Protein AF-A0AAW4UUQ1-F1 (afdb_monomer_lite)

Foldseek 3Di:
DPPPPPVVVVVVVVPVPPPPPVPVVPDPDPPPPPPPDVCVVPVDDQKDWAKDKWAQQAQQKWKKFKALDDQWDCDPNDIDGDPDDGQDIDIADSRRIDTDTDIGGPVRQWIWMATPPPVGDPGDIGGGDDPD

Radius of gyration: 34.14 Å; chains: 1; bounding box: 80×74×72 Å

Organism: Phocaeicola vulgatus (NCBI:txid821)

Sequence (132 aa):
MKTKFWIICLSVFFVSCLRNMHDIYTGGEEEEEEKINKDDFFDFTTVRNSQLIIDYGMKVQTAFYLYDEYPMELVGNTWEFKDINPIYAASTDMNGRFFSKVSLPAYLKKVWLVTDNVLVVSPVELEFLSDD

Structure (mmCIF, N/CA/C/O backbone):
data_AF-A0AAW4UUQ1-F1
#
_entry.id   AF-A0AAW4UUQ1-F1
#
loop_
_atom_site.group_PDB
_atom_site.id
_atom_site.type_symbol
_atom_site.label_atom_id
_atom_site.label_alt_id
_atom_site.label_comp_id
_atom_site.label_asym_id
_atom_site.label_entity_id
_atom_site.label_seq_id
_atom_site.pdbx_PDB_ins_code
_atom_site.Cartn_x
_atom_site.Cartn_y
_atom_site.Cartn_z
_atom_site.occupancy
_atom_site.B_iso_or_equiv
_atom_site.auth_seq_id
_atom_site.auth_comp_id
_atom_site.auth_asym_id
_atom_site.auth_atom_id
_atom_site.pdbx_PDB_model_num
ATOM 1 N N . MET A 1 1 ? -60.431 -57.852 55.918 1.00 45.56 1 MET A N 1
ATOM 2 C CA . MET A 1 1 ? -60.151 -56.775 54.939 1.00 45.56 1 MET A CA 1
ATOM 3 C C . MET A 1 1 ? -58.647 -56.751 54.656 1.00 45.56 1 MET A C 1
ATOM 5 O O . MET A 1 1 ? -57.922 -56.109 55.395 1.00 45.56 1 MET A O 1
ATOM 9 N N . LYS A 1 2 ? -58.146 -57.532 53.686 1.00 49.66 2 LYS A N 1
ATOM 10 C CA . LYS A 1 2 ? -56.691 -57.745 53.464 1.00 49.66 2 LYS A CA 1
ATOM 11 C C . LYS A 1 2 ? -56.195 -57.376 52.054 1.00 49.66 2 LYS A C 1
ATOM 13 O O . LYS A 1 2 ? -55.033 -57.577 51.749 1.00 49.66 2 LYS A O 1
ATOM 18 N N . THR A 1 3 ? -57.044 -56.797 51.208 1.00 52.34 3 THR A N 1
ATOM 19 C CA . THR A 1 3 ? -56.723 -56.511 49.795 1.00 52.34 3 THR A CA 1
ATOM 20 C C . THR A 1 3 ? -56.576 -55.024 49.468 1.00 52.34 3 THR A C 1
ATOM 22 O O . THR A 1 3 ? -56.343 -54.675 48.320 1.00 52.34 3 THR A O 1
ATOM 25 N N . LYS A 1 4 ? -56.683 -54.127 50.458 1.00 50.88 4 LYS A N 1
ATOM 26 C CA . LYS A 1 4 ? -56.682 -52.670 50.220 1.00 50.88 4 LYS A CA 1
ATOM 27 C C . LYS A 1 4 ? -55.340 -51.972 50.470 1.00 50.88 4 LYS A C 1
ATOM 29 O O . LYS A 1 4 ? -55.197 -50.818 50.100 1.00 50.88 4 LYS A O 1
ATOM 34 N N . PHE A 1 5 ? -54.355 -52.663 51.047 1.00 48.50 5 PHE A N 1
ATOM 35 C CA . PHE A 1 5 ? -53.046 -52.071 51.362 1.00 48.50 5 PHE A CA 1
ATOM 36 C C . PHE A 1 5 ? -51.967 -52.300 50.293 1.00 48.50 5 PHE A C 1
ATOM 38 O O . PHE A 1 5 ? -50.906 -51.696 50.373 1.00 48.50 5 PHE A O 1
ATOM 45 N N . TRP A 1 6 ? -52.227 -53.118 49.266 1.00 47.06 6 TRP A N 1
ATOM 46 C CA . TRP A 1 6 ? -51.203 -53.468 48.270 1.00 47.06 6 TRP A CA 1
ATOM 47 C C . TRP A 1 6 ? -51.122 -52.502 47.073 1.00 47.06 6 TRP A C 1
ATOM 49 O O . TRP A 1 6 ? -50.124 -52.482 46.364 1.00 47.06 6 TRP A O 1
ATOM 59 N N . ILE A 1 7 ? -52.133 -51.650 46.875 1.00 52.50 7 ILE A N 1
ATOM 60 C CA . ILE A 1 7 ? -52.193 -50.694 45.750 1.00 52.50 7 ILE A CA 1
ATOM 61 C C . ILE A 1 7 ? -51.381 -49.412 46.025 1.00 52.50 7 ILE A C 1
ATOM 63 O O . ILE A 1 7 ? -51.015 -48.701 45.097 1.00 52.50 7 ILE A O 1
ATOM 67 N N . ILE A 1 8 ? -51.050 -49.120 47.287 1.00 53.72 8 ILE A N 1
ATOM 68 C CA . ILE A 1 8 ? -50.472 -47.823 47.684 1.00 53.72 8 ILE A CA 1
ATOM 69 C C . ILE A 1 8 ? -48.939 -47.792 47.532 1.00 53.72 8 ILE A C 1
ATOM 71 O O . ILE A 1 8 ? -48.358 -46.726 47.368 1.00 53.72 8 ILE A O 1
ATOM 75 N N . CYS A 1 9 ? -48.260 -48.945 47.508 1.00 49.59 9 CYS A N 1
ATOM 76 C CA . CYS A 1 9 ? -46.800 -48.988 47.333 1.00 49.59 9 CYS A CA 1
ATOM 77 C C . CYS A 1 9 ? -46.334 -48.889 45.872 1.00 49.59 9 CYS A C 1
ATOM 79 O O . CYS A 1 9 ? -45.171 -48.569 45.641 1.00 49.59 9 CYS A O 1
ATOM 81 N N . LEU A 1 10 ? -47.207 -49.131 44.886 1.00 49.97 10 LEU A N 1
ATOM 82 C CA . LEU A 1 10 ? -46.820 -49.083 43.470 1.00 49.97 10 LEU A CA 1
ATOM 83 C C . LEU A 1 10 ? -46.755 -47.647 42.915 1.00 49.97 10 LEU A C 1
ATOM 85 O O . LEU A 1 10 ? -46.069 -47.403 41.928 1.00 49.97 10 LEU A O 1
ATOM 89 N N . SER A 1 11 ? -47.429 -46.687 43.558 1.00 51.00 11 SER A N 1
ATOM 90 C CA . SER A 1 11 ? -47.460 -45.282 43.128 1.00 51.00 11 SER A CA 1
ATOM 91 C C . SER A 1 11 ? -46.292 -44.443 43.654 1.00 51.00 11 SER A C 1
ATOM 93 O O . SER A 1 11 ? -46.054 -43.353 43.146 1.00 51.00 11 SER A O 1
ATOM 95 N N . VAL A 1 12 ? -45.546 -44.929 44.653 1.00 53.12 12 VAL A N 1
ATOM 96 C CA . VAL A 1 12 ? -44.439 -44.170 45.275 1.00 53.12 12 VAL A CA 1
ATOM 97 C C . VAL A 1 12 ? -43.102 -44.399 44.553 1.00 53.12 12 VAL A C 1
ATOM 99 O O . VAL A 1 12 ? -42.177 -43.610 44.702 1.00 53.12 12 VAL A O 1
ATOM 102 N N . PHE A 1 13 ? -43.003 -45.424 43.699 1.00 45.19 13 PHE A N 1
ATOM 103 C CA . PHE A 1 13 ? -41.776 -45.740 42.952 1.00 45.19 13 PHE A CA 1
ATOM 104 C C . PHE A 1 13 ? -41.595 -44.967 41.635 1.00 45.19 13 PHE A C 1
ATOM 106 O O . PHE A 1 13 ? -40.526 -45.044 41.040 1.00 45.19 13 PHE A O 1
ATOM 113 N N . PHE A 1 14 ? -42.590 -44.194 41.186 1.00 45.47 14 PHE A N 1
ATOM 114 C CA . PHE A 1 14 ? -42.491 -43.408 39.944 1.00 45.47 14 PHE A CA 1
ATOM 115 C C . PHE A 1 14 ? -42.086 -41.940 40.154 1.00 45.47 14 PHE A C 1
ATOM 117 O O . PHE A 1 14 ? -41.844 -41.230 39.182 1.00 45.47 14 PHE A O 1
ATOM 124 N N . VAL A 1 15 ? -41.973 -41.472 41.401 1.00 52.66 15 VAL A N 1
ATOM 125 C CA . VAL A 1 15 ? -41.737 -40.044 41.701 1.00 52.66 15 VAL A CA 1
ATOM 126 C C . VAL A 1 15 ? -40.244 -39.707 41.844 1.00 52.66 15 VAL A C 1
ATOM 128 O O . VAL A 1 15 ? -39.860 -38.546 41.778 1.00 52.66 15 VAL A O 1
ATOM 131 N N . SER A 1 16 ? -39.364 -40.703 41.975 1.00 47.41 16 SER A N 1
ATOM 132 C CA . SER A 1 16 ? -37.917 -40.494 42.149 1.00 47.41 16 SER A CA 1
ATOM 133 C C . SER A 1 16 ? -37.105 -40.455 40.845 1.00 47.41 16 SER A C 1
ATOM 135 O O . SER A 1 16 ? -35.923 -40.117 40.893 1.00 47.41 16 SER A O 1
ATOM 137 N N . CYS A 1 17 ? -37.715 -40.735 39.686 1.00 50.09 17 CYS A N 1
ATOM 138 C CA . CYS A 1 17 ? -37.046 -40.658 38.377 1.00 50.09 17 CYS A CA 1
ATOM 139 C C . CYS A 1 17 ? -37.466 -39.453 37.517 1.00 50.09 17 CYS A C 1
ATOM 141 O O . CYS A 1 17 ? -36.821 -39.198 36.506 1.00 50.09 17 CYS A O 1
ATOM 143 N N . LEU A 1 18 ? -38.471 -38.666 37.920 1.00 47.06 18 LEU A N 1
ATOM 144 C CA . LEU A 1 18 ? -38.758 -37.358 37.314 1.00 47.06 18 LEU A CA 1
ATOM 145 C C . LEU A 1 18 ? -37.901 -36.265 37.973 1.00 47.06 18 LEU A C 1
ATOM 147 O O . LEU A 1 18 ? -38.403 -35.268 38.483 1.00 47.06 18 LEU A O 1
ATOM 151 N N . ARG A 1 19 ? -36.576 -36.438 37.978 1.00 52.19 19 ARG A N 1
ATOM 152 C CA . ARG A 1 19 ? -35.714 -35.254 38.037 1.00 52.19 19 ARG A CA 1
ATOM 153 C C . ARG A 1 19 ? -35.754 -34.654 36.645 1.00 52.19 19 ARG A C 1
ATOM 155 O O . ARG A 1 19 ? -35.379 -35.312 35.679 1.00 52.19 19 ARG A O 1
ATOM 162 N N . ASN A 1 20 ? -36.320 -33.459 36.565 1.00 53.31 20 ASN A N 1
ATOM 163 C CA . ASN A 1 20 ? -36.499 -32.699 35.346 1.00 53.31 20 ASN A CA 1
ATOM 164 C C . ASN A 1 20 ? -35.137 -32.580 34.642 1.00 53.31 20 ASN A C 1
ATOM 166 O O . ASN A 1 20 ? -34.275 -31.829 35.080 1.00 53.31 20 ASN A O 1
ATOM 170 N N . MET A 1 21 ? -34.909 -33.366 33.582 1.00 54.16 21 MET A N 1
ATOM 171 C CA . MET A 1 21 ? -33.654 -33.346 32.809 1.00 54.16 21 MET A CA 1
ATOM 172 C C . MET A 1 21 ? -33.387 -31.953 32.209 1.00 54.16 21 MET A C 1
ATOM 174 O O . MET A 1 21 ? -32.262 -31.634 31.835 1.00 54.16 21 MET A O 1
ATOM 178 N N . HIS A 1 22 ? -34.433 -31.124 32.166 1.00 52.06 22 HIS A N 1
ATOM 179 C CA . HIS A 1 22 ? -34.404 -29.721 31.794 1.00 52.06 22 HIS A CA 1
ATOM 180 C C . HIS A 1 22 ? -33.531 -28.867 32.733 1.00 52.06 22 HIS A C 1
ATOM 182 O O . HIS A 1 22 ? -32.839 -27.988 32.237 1.00 52.06 22 HIS A O 1
ATOM 188 N N . ASP A 1 23 ? -33.456 -29.158 34.039 1.00 52.62 23 ASP A N 1
ATOM 189 C CA . ASP A 1 23 ? -32.674 -28.356 35.010 1.00 52.62 23 ASP A CA 1
ATOM 190 C C . ASP A 1 23 ? -31.155 -28.579 34.937 1.00 52.62 23 ASP A C 1
ATOM 192 O O . ASP A 1 23 ? -30.395 -27.869 35.584 1.00 52.62 23 ASP A O 1
ATOM 196 N N . ILE A 1 24 ? -30.678 -29.572 34.176 1.00 55.34 24 ILE A N 1
ATOM 197 C CA . ILE A 1 24 ? -29.230 -29.768 33.964 1.00 55.34 24 ILE A CA 1
ATOM 198 C C . ILE A 1 24 ? -28.728 -28.926 32.781 1.00 55.34 24 ILE A C 1
ATOM 200 O O . ILE A 1 24 ? -27.564 -28.535 32.754 1.00 55.34 24 ILE A O 1
ATOM 204 N N . TYR A 1 25 ? -29.602 -28.637 31.812 1.00 53.69 25 TYR A N 1
ATOM 205 C CA . TYR A 1 25 ? -29.286 -27.821 30.631 1.00 53.69 25 TYR A CA 1
ATOM 206 C C . TYR A 1 25 ? -29.795 -26.384 30.728 1.00 53.69 25 TYR A C 1
ATOM 208 O O . TYR A 1 25 ? -29.359 -25.531 29.961 1.00 53.69 25 TYR A O 1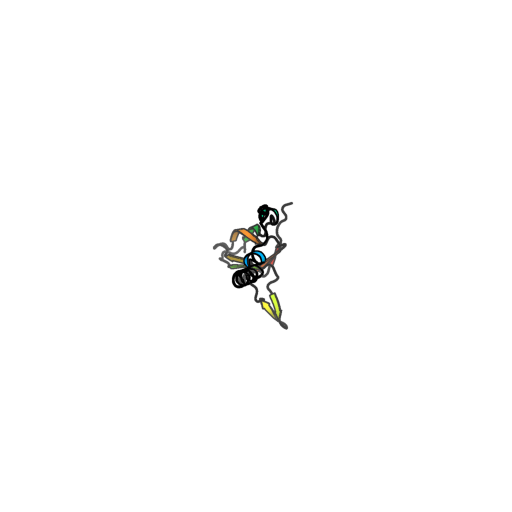
ATOM 216 N N . THR A 1 26 ? -30.709 -26.121 31.655 1.00 52.50 26 THR A N 1
ATOM 217 C CA . THR A 1 26 ? -31.151 -24.773 31.990 1.00 52.50 26 THR A CA 1
ATOM 218 C C . THR A 1 26 ? -30.240 -24.323 33.110 1.00 52.50 26 THR A C 1
ATOM 220 O O . THR A 1 26 ? -30.368 -24.812 34.231 1.00 52.50 26 THR A O 1
ATOM 223 N N . GLY A 1 27 ? -29.261 -23.472 32.790 1.00 51.03 27 GLY A N 1
ATOM 224 C CA . GLY A 1 27 ? -28.535 -22.735 33.820 1.00 51.03 27 GLY A CA 1
ATOM 225 C C . GLY A 1 27 ? -29.558 -22.181 34.810 1.00 51.03 27 GLY A C 1
ATOM 226 O O . GLY A 1 27 ? -30.610 -21.701 34.388 1.00 51.03 27 GLY A O 1
ATOM 227 N N . GLY A 1 28 ? -29.317 -22.387 36.109 1.00 50.88 28 GLY A N 1
ATOM 228 C CA . GLY A 1 28 ? -30.241 -21.948 37.154 1.00 50.88 28 GLY A CA 1
ATOM 229 C C . GLY A 1 28 ? -30.629 -20.489 36.943 1.00 50.88 28 GLY A C 1
ATOM 230 O O . GLY A 1 28 ? -29.801 -19.743 36.431 1.00 50.88 28 GLY A O 1
ATOM 231 N N . GLU A 1 29 ? -31.881 -20.156 37.292 1.00 52.50 29 GLU A N 1
ATOM 232 C CA . GLU A 1 29 ? -32.509 -18.830 37.171 1.00 52.50 29 GLU A CA 1
ATOM 233 C C . GLU A 1 29 ? -31.465 -17.725 37.018 1.00 52.50 29 GLU A C 1
ATOM 235 O O . GLU A 1 29 ? -30.789 -17.369 37.982 1.00 52.50 29 GLU A O 1
ATOM 240 N N . GLU A 1 30 ? -31.293 -17.271 35.774 1.00 55.09 30 GLU A N 1
ATOM 241 C CA . GLU A 1 30 ? -30.409 -16.171 35.417 1.00 55.09 30 GLU A CA 1
ATOM 242 C C . GLU A 1 30 ? -30.856 -14.963 36.256 1.00 55.09 30 GLU A C 1
ATOM 244 O O . GLU A 1 30 ? -31.859 -14.317 35.944 1.00 55.09 30 GLU A O 1
ATOM 249 N N . GLU A 1 31 ? -30.158 -14.685 37.368 1.00 59.03 31 GLU A N 1
ATOM 250 C CA . GLU A 1 31 ? -30.096 -13.328 37.915 1.00 59.03 31 GLU A CA 1
ATOM 251 C C . GLU A 1 31 ? -29.833 -12.441 36.706 1.00 59.03 31 GLU A C 1
ATOM 253 O O . GLU A 1 31 ? -28.875 -12.737 35.999 1.00 59.03 31 GLU A O 1
ATOM 258 N N . GLU A 1 32 ? -30.720 -11.476 36.415 1.00 57.75 32 GLU A N 1
ATOM 259 C CA . GLU A 1 32 ? -30.661 -10.642 35.209 1.00 57.75 32 GLU A CA 1
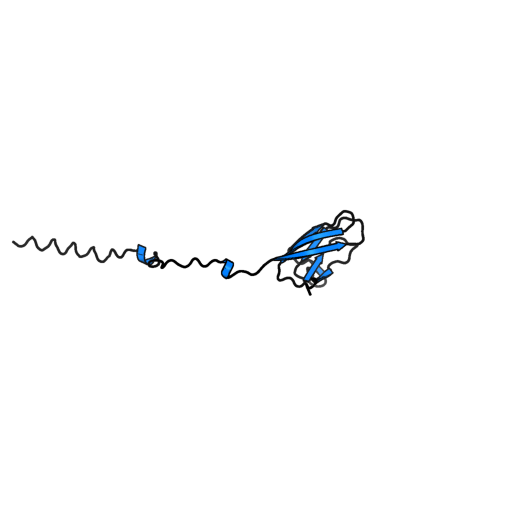ATOM 260 C C . GLU A 1 32 ? -29.207 -10.243 34.945 1.00 57.75 32 GLU A C 1
ATOM 262 O O . GLU A 1 32 ? -28.688 -9.335 35.594 1.00 57.75 32 GLU A O 1
ATOM 267 N N . GLU A 1 33 ? -28.526 -10.977 34.053 1.00 60.91 33 GLU A N 1
ATOM 268 C CA . GLU A 1 33 ? -27.126 -10.720 33.761 1.00 60.91 33 GLU A CA 1
ATOM 269 C C . GLU A 1 33 ? -27.120 -9.299 33.212 1.00 60.91 33 GLU A C 1
ATOM 271 O O . GLU A 1 33 ? -27.730 -9.039 32.166 1.00 60.91 33 GLU A O 1
ATOM 276 N N . GLU A 1 34 ? -26.509 -8.355 33.942 1.00 65.81 34 GLU A N 1
ATOM 277 C CA . GLU A 1 34 ? -26.265 -7.019 33.415 1.00 65.81 34 GLU A CA 1
ATOM 278 C C . GLU A 1 34 ? -25.655 -7.232 32.036 1.00 65.81 34 GLU A C 1
ATOM 280 O O . GLU A 1 34 ? -24.585 -7.830 31.915 1.00 65.81 34 GLU A O 1
ATOM 285 N N . LYS A 1 35 ? -26.385 -6.842 30.984 1.00 70.94 35 LYS A N 1
ATOM 286 C CA . LYS A 1 35 ? -25.941 -7.045 29.608 1.00 70.94 35 LYS A CA 1
ATOM 287 C C . LYS A 1 35 ? -24.645 -6.278 29.436 1.00 70.94 35 LYS A C 1
ATOM 289 O O . LYS A 1 35 ? -24.668 -5.079 29.170 1.00 70.94 35 LYS A O 1
ATOM 294 N N . ILE A 1 36 ? -23.534 -6.988 29.589 1.00 73.50 36 ILE A N 1
ATOM 295 C CA . ILE A 1 36 ? -22.195 -6.474 29.380 1.00 73.50 36 ILE A CA 1
ATOM 296 C C . ILE A 1 36 ? -22.163 -5.928 27.956 1.00 73.50 36 ILE A C 1
ATOM 298 O O . ILE A 1 36 ? -22.267 -6.683 26.982 1.00 73.50 36 ILE A O 1
ATOM 302 N N . ASN A 1 37 ? -22.076 -4.606 27.822 1.00 79.38 37 ASN A N 1
ATOM 303 C CA . ASN A 1 37 ? -21.931 -4.004 26.514 1.00 79.38 37 ASN A CA 1
ATOM 304 C C . ASN A 1 37 ? -20.512 -4.299 26.028 1.00 79.38 37 ASN A C 1
ATOM 306 O O . ASN A 1 37 ? -19.532 -3.925 26.666 1.00 79.38 37 ASN A O 1
ATOM 310 N N . LYS A 1 38 ? -20.393 -4.977 24.885 1.00 74.81 38 LYS A N 1
ATOM 311 C CA . LYS A 1 38 ? -19.095 -5.294 24.284 1.00 74.81 38 LYS A CA 1
ATOM 312 C C . LYS A 1 38 ? -18.264 -4.027 24.044 1.00 74.81 38 LYS A C 1
ATOM 314 O O . LYS A 1 38 ? -17.043 -4.075 24.154 1.00 74.81 38 LYS A O 1
ATOM 319 N N . ASP A 1 39 ? -18.915 -2.907 23.755 1.00 77.19 39 ASP A N 1
ATOM 320 C CA . ASP A 1 39 ? -18.240 -1.640 23.476 1.00 77.19 39 ASP A CA 1
ATOM 321 C C . ASP A 1 39 ? -17.555 -1.051 24.723 1.00 77.19 39 ASP A C 1
ATOM 323 O O . ASP A 1 39 ? -16.581 -0.319 24.581 1.00 77.19 39 ASP A O 1
ATOM 327 N N . ASP A 1 40 ? -17.971 -1.445 25.934 1.00 80.56 40 ASP A N 1
ATOM 328 C CA . ASP A 1 40 ? -17.322 -1.027 27.187 1.00 80.56 40 ASP A CA 1
ATOM 329 C C . ASP A 1 40 ? -15.959 -1.718 27.400 1.00 80.56 40 ASP A C 1
ATOM 331 O O . ASP A 1 40 ? -15.148 -1.266 28.207 1.00 80.56 40 ASP A O 1
ATOM 335 N N . PHE A 1 41 ? -15.690 -2.816 26.680 1.00 80.44 41 PHE A N 1
ATOM 336 C CA . PHE A 1 41 ? -14.475 -3.632 26.826 1.00 80.44 41 PHE A CA 1
ATOM 337 C C . PHE A 1 41 ? -13.561 -3.602 25.591 1.00 80.44 41 PHE A C 1
ATOM 339 O O . PHE A 1 41 ? -12.402 -4.008 25.681 1.00 80.44 41 PHE A O 1
ATOM 346 N N . PHE A 1 42 ? -14.062 -3.152 24.438 1.00 82.62 42 PHE A N 1
ATOM 347 C CA . PHE A 1 42 ? -13.356 -3.183 23.153 1.00 82.62 42 PHE A CA 1
ATOM 348 C C . PHE A 1 42 ? -13.427 -1.819 22.440 1.00 82.62 42 PHE A C 1
ATOM 350 O O . PHE A 1 42 ? -13.858 -1.734 21.292 1.00 82.62 42 PHE A O 1
ATOM 357 N N . ASP A 1 43 ? -12.985 -0.753 23.110 1.00 81.38 43 ASP A N 1
ATOM 358 C CA . ASP A 1 43 ? -12.992 0.629 22.599 1.00 81.38 43 ASP A CA 1
ATOM 359 C C . ASP A 1 43 ? -11.791 0.982 21.692 1.00 81.38 43 ASP A C 1
ATOM 361 O O . ASP A 1 43 ? -11.652 2.117 21.229 1.00 81.38 43 ASP A O 1
ATOM 365 N N . PHE A 1 44 ? -10.913 0.020 21.394 1.00 82.12 44 PHE A N 1
ATOM 366 C CA . PHE A 1 44 ? -9.747 0.262 20.549 1.00 82.12 44 PHE A CA 1
ATOM 367 C C . PHE A 1 44 ? -10.113 0.357 19.062 1.00 82.12 44 PHE A C 1
ATOM 369 O O . PHE A 1 44 ? -10.825 -0.478 18.502 1.00 82.12 44 PHE A O 1
ATOM 376 N N . THR A 1 45 ? -9.540 1.347 18.372 1.00 84.50 45 THR A N 1
ATOM 377 C CA . THR A 1 45 ? -9.659 1.439 16.914 1.00 84.50 45 THR A CA 1
ATOM 378 C C . THR A 1 45 ? -8.681 0.487 16.230 1.00 84.50 45 THR A C 1
ATOM 380 O O . THR A 1 45 ? -7.474 0.518 16.467 1.00 84.50 45 THR A O 1
ATOM 383 N N . THR A 1 46 ? -9.191 -0.364 15.342 1.00 89.56 46 THR A N 1
ATOM 384 C CA . THR A 1 46 ? -8.368 -1.270 14.521 1.00 89.56 46 THR A CA 1
ATOM 385 C C . THR A 1 46 ? -7.882 -0.616 13.231 1.00 89.56 46 THR A C 1
ATOM 387 O O . THR A 1 46 ? -6.993 -1.142 12.561 1.00 89.56 46 THR A O 1
ATOM 390 N N . VAL A 1 47 ? -8.426 0.556 12.900 1.00 92.56 47 VAL A N 1
ATOM 391 C CA . VAL A 1 47 ? -8.119 1.318 11.691 1.00 92.56 47 VAL A CA 1
ATOM 392 C C . VAL A 1 47 ? -7.715 2.749 12.024 1.00 92.56 47 VAL A C 1
ATOM 394 O O . VAL A 1 47 ? -8.274 3.395 12.912 1.00 92.56 47 VAL A O 1
ATOM 397 N N . ARG A 1 48 ? -6.749 3.263 11.269 1.00 90.88 48 ARG A N 1
ATOM 398 C CA . ARG A 1 48 ? -6.344 4.665 11.254 1.00 90.88 48 ARG A CA 1
ATOM 399 C C . ARG A 1 48 ? -6.672 5.252 9.887 1.00 90.88 48 ARG A C 1
ATOM 401 O O . ARG A 1 48 ? -6.300 4.696 8.856 1.00 90.88 48 ARG A O 1
ATOM 408 N N . ASN A 1 49 ? -7.334 6.405 9.884 1.00 92.12 49 ASN A N 1
ATOM 409 C CA . ASN A 1 49 ? -7.498 7.196 8.670 1.00 92.12 49 ASN A CA 1
ATOM 410 C C . ASN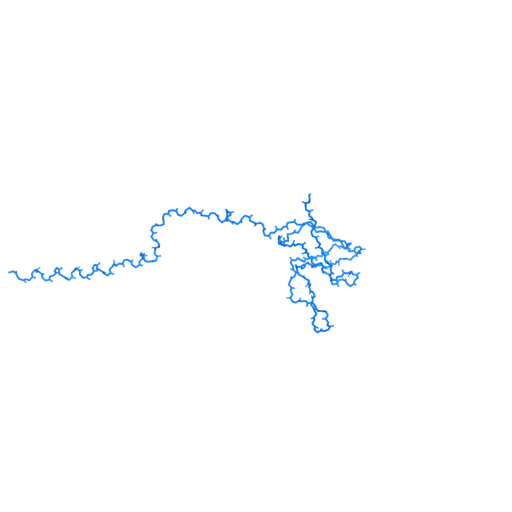 A 1 49 ? -6.224 8.005 8.426 1.00 92.12 49 ASN A C 1
ATOM 412 O O . ASN A 1 49 ? -5.859 8.841 9.248 1.00 92.12 49 ASN A O 1
ATOM 416 N N . SER A 1 50 ? -5.568 7.775 7.296 1.00 90.69 50 SER A N 1
ATOM 417 C CA . SER A 1 50 ? -4.338 8.465 6.906 1.00 90.69 50 SER A CA 1
ATOM 418 C C . SER A 1 50 ? -4.534 9.174 5.571 1.00 90.69 50 SER A C 1
ATOM 420 O O . SER A 1 50 ? -5.266 8.701 4.702 1.00 90.69 50 SER A O 1
ATOM 422 N N . GLN A 1 51 ? -3.897 10.328 5.397 1.00 93.62 51 GLN A N 1
ATOM 423 C CA . GLN A 1 51 ? -3.833 10.985 4.096 1.00 93.62 51 GLN A CA 1
ATOM 424 C C . GLN A 1 51 ? -2.676 10.384 3.300 1.00 93.62 51 GLN A C 1
ATOM 426 O O . GLN A 1 51 ? -1.529 10.458 3.728 1.00 93.62 51 GLN A O 1
ATOM 431 N N . LEU A 1 52 ? -2.982 9.790 2.148 1.00 94.88 52 LEU A N 1
ATOM 432 C CA . LEU A 1 52 ? -1.984 9.243 1.240 1.00 94.88 52 LEU A CA 1
ATOM 433 C C . LEU A 1 52 ? -1.797 10.195 0.063 1.00 94.88 52 LEU A C 1
ATOM 435 O O . LEU A 1 52 ? -2.755 10.509 -0.651 1.00 94.88 52 LEU A O 1
ATOM 439 N N . ILE A 1 53 ? -0.556 10.639 -0.121 1.00 95.19 53 ILE A N 1
ATOM 440 C CA . ILE A 1 53 ? -0.133 11.510 -1.214 1.00 95.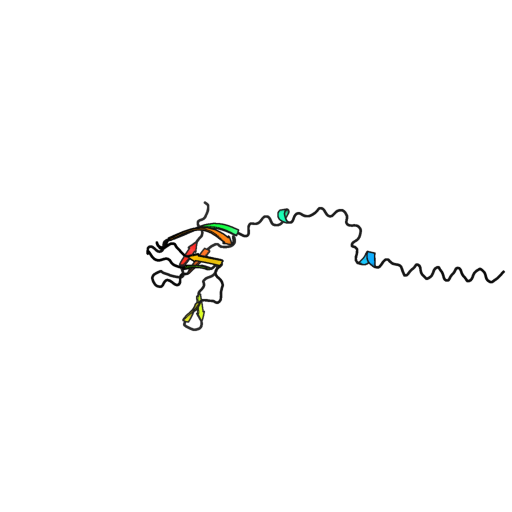19 53 ILE A CA 1
ATOM 441 C C . ILE A 1 53 ? 0.988 10.796 -1.961 1.00 95.19 53 ILE A C 1
ATOM 443 O O . ILE A 1 53 ? 2.034 10.517 -1.382 1.00 95.19 53 ILE A O 1
ATOM 447 N N . ILE A 1 54 ? 0.764 10.495 -3.236 1.00 95.06 54 ILE A N 1
ATOM 448 C CA . ILE A 1 54 ? 1.764 9.902 -4.127 1.00 95.06 54 ILE A CA 1
ATOM 449 C C . ILE A 1 54 ? 1.884 10.810 -5.342 1.00 95.06 54 ILE A C 1
ATOM 451 O O . ILE A 1 54 ? 0.878 11.176 -5.948 1.00 95.06 54 ILE A O 1
ATOM 455 N N . ASP A 1 55 ? 3.111 11.162 -5.702 1.00 94.94 55 ASP A N 1
ATOM 456 C CA . ASP A 1 55 ? 3.428 11.864 -6.940 1.00 94.94 55 ASP A CA 1
ATOM 457 C C . ASP A 1 55 ? 4.651 11.194 -7.562 1.00 94.94 55 ASP A C 1
ATOM 459 O O . ASP A 1 55 ? 5.757 11.280 -7.031 1.00 94.94 55 ASP A O 1
ATOM 463 N N . TYR A 1 56 ? 4.443 10.490 -8.674 1.00 93.56 56 TYR A N 1
ATOM 464 C CA . TYR A 1 56 ? 5.535 9.838 -9.392 1.00 93.56 56 TYR A CA 1
ATOM 465 C C . TYR A 1 56 ? 6.345 10.809 -10.265 1.00 93.56 56 TYR A C 1
ATOM 467 O O . TYR A 1 56 ? 7.368 10.416 -10.820 1.00 93.56 56 TYR A O 1
ATOM 475 N N . GLY A 1 57 ? 5.918 12.068 -10.423 1.00 92.56 57 GLY A N 1
ATOM 476 C CA . GLY A 1 57 ? 6.626 13.065 -11.233 1.00 92.56 57 GLY A CA 1
ATOM 477 C C . GLY A 1 57 ? 6.553 12.820 -12.746 1.00 92.56 57 GLY A C 1
ATOM 478 O O . GLY A 1 57 ? 7.266 13.461 -13.519 1.00 92.56 57 GLY A O 1
ATOM 479 N N . MET A 1 58 ? 5.685 11.911 -13.192 1.00 90.81 58 MET A N 1
ATOM 480 C CA . MET A 1 58 ? 5.533 11.515 -14.591 1.00 90.81 58 MET A CA 1
ATOM 481 C C . MET A 1 58 ? 4.059 11.430 -14.982 1.00 90.81 58 MET A C 1
ATOM 483 O O . MET A 1 58 ? 3.228 10.941 -14.227 1.00 90.81 58 MET A O 1
ATOM 487 N N . LYS A 1 59 ? 3.727 11.894 -16.194 1.00 93.81 59 LYS A N 1
ATOM 488 C CA . LYS A 1 59 ? 2.348 11.939 -16.716 1.00 93.81 59 LYS A C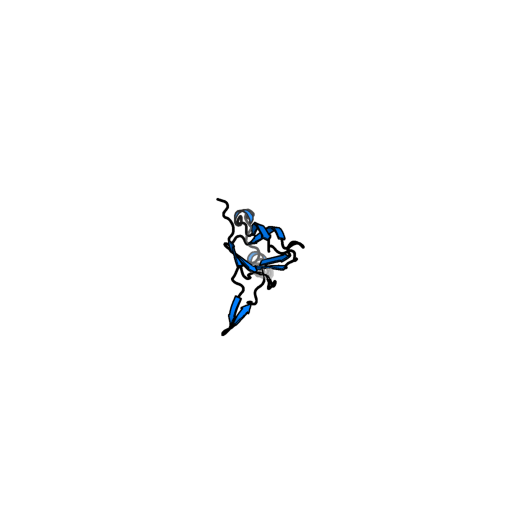A 1
ATOM 489 C C . LYS A 1 59 ? 1.875 10.577 -17.228 1.00 93.81 59 LYS A C 1
ATOM 491 O O . LYS A 1 59 ? 1.607 10.414 -18.417 1.00 93.81 59 LYS A O 1
ATOM 496 N N . VAL A 1 60 ? 1.850 9.593 -16.338 1.00 92.75 60 VAL A N 1
ATOM 497 C CA . VAL A 1 60 ? 1.415 8.226 -16.626 1.00 92.75 60 VAL A CA 1
ATOM 498 C C . VAL A 1 60 ? 0.630 7.704 -15.429 1.00 92.75 60 VAL A C 1
ATOM 500 O O . VAL A 1 60 ? 1.139 7.673 -14.307 1.00 92.75 60 VAL A O 1
ATOM 503 N N . GLN A 1 61 ? -0.599 7.255 -15.682 1.00 95.50 61 GLN A N 1
ATOM 504 C CA . GLN A 1 61 ? -1.382 6.532 -14.686 1.00 95.50 61 GLN A CA 1
ATOM 505 C C . GLN A 1 61 ? -0.649 5.250 -14.290 1.00 95.50 61 GLN A C 1
ATOM 507 O O . GLN A 1 61 ? -0.284 4.440 -15.139 1.00 95.50 61 GLN A O 1
ATOM 512 N N . THR A 1 62 ? -0.425 5.089 -12.993 1.00 96.00 62 THR A N 1
ATOM 513 C CA . THR A 1 62 ? 0.419 4.040 -12.429 1.00 96.00 62 THR A CA 1
ATOM 514 C C . THR A 1 62 ? -0.324 3.356 -11.291 1.00 96.00 62 THR A C 1
ATOM 516 O O . THR A 1 62 ? -0.766 4.012 -10.345 1.00 96.00 62 THR A O 1
ATOM 519 N N . ALA A 1 63 ? -0.473 2.036 -11.399 1.00 97.19 63 ALA A N 1
ATOM 520 C CA . ALA A 1 63 ? -0.983 1.209 -10.318 1.00 97.19 63 ALA A CA 1
ATOM 521 C C . ALA A 1 63 ? 0.058 1.090 -9.202 1.00 97.19 63 ALA A C 1
ATOM 523 O O . ALA A 1 63 ? 1.266 1.031 -9.464 1.00 97.19 63 ALA A O 1
ATOM 524 N N . PHE A 1 64 ? -0.422 1.064 -7.965 1.00 97.50 64 PHE A N 1
ATOM 525 C CA . PHE A 1 64 ? 0.421 0.904 -6.796 1.00 97.50 64 PHE A CA 1
ATOM 526 C C . PHE A 1 64 ? -0.271 0.091 -5.707 1.00 97.50 64 PHE A C 1
ATOM 528 O O . PHE A 1 64 ? -1.502 0.033 -5.615 1.00 97.50 64 PHE A O 1
ATOM 535 N N . TYR A 1 65 ? 0.560 -0.491 -4.854 1.00 97.94 65 TYR A N 1
ATOM 536 C CA . TYR A 1 65 ? 0.168 -1.385 -3.780 1.00 97.94 65 TYR A CA 1
ATOM 537 C C . TYR A 1 65 ? 0.908 -0.997 -2.503 1.00 97.94 65 TYR A C 1
ATOM 539 O O . TYR A 1 65 ? 2.074 -0.602 -2.558 1.00 97.94 65 TYR A O 1
ATOM 547 N N . LEU A 1 66 ? 0.236 -1.107 -1.360 1.00 97.75 66 LEU A N 1
ATOM 548 C CA . LEU A 1 66 ? 0.854 -0.977 -0.046 1.00 97.75 66 LEU A CA 1
ATOM 549 C C . LEU A 1 66 ? 0.891 -2.347 0.625 1.00 97.75 66 LEU A C 1
ATOM 551 O O . LEU A 1 66 ? -0.136 -3.025 0.683 1.00 97.75 66 LEU A O 1
ATOM 555 N N . TYR A 1 67 ? 2.049 -2.712 1.165 1.00 97.94 67 TYR A N 1
ATOM 556 C CA . TYR A 1 67 ? 2.248 -3.910 1.982 1.00 97.94 67 TYR A CA 1
ATOM 557 C C . TYR A 1 67 ? 2.662 -3.517 3.400 1.00 97.94 67 TYR A C 1
ATOM 559 O O . TYR A 1 67 ? 3.333 -2.501 3.603 1.00 97.94 67 TYR A O 1
ATOM 567 N N . ASP A 1 68 ? 2.254 -4.305 4.388 1.00 96.88 68 ASP A N 1
ATOM 568 C CA . ASP A 1 68 ? 2.644 -4.130 5.791 1.00 96.88 68 ASP A CA 1
ATOM 569 C C . ASP A 1 68 ? 3.985 -4.794 6.137 1.00 96.88 68 ASP A C 1
ATOM 571 O O . ASP A 1 68 ? 4.625 -4.435 7.127 1.00 96.88 68 ASP A O 1
ATOM 575 N N . GLU A 1 69 ? 4.457 -5.692 5.277 1.00 96.38 69 GLU A N 1
ATOM 576 C CA . GLU A 1 69 ? 5.788 -6.283 5.325 1.00 96.38 69 GLU A CA 1
ATOM 577 C C . GLU A 1 69 ? 6.575 -6.062 4.028 1.00 96.38 69 GLU A C 1
ATOM 579 O O . GLU A 1 69 ? 6.021 -5.705 2.988 1.00 96.38 69 GLU A O 1
ATOM 584 N N . TYR A 1 70 ? 7.899 -6.243 4.096 1.00 96.88 70 TYR A N 1
ATOM 585 C CA . TYR A 1 70 ? 8.747 -6.126 2.912 1.00 96.88 70 TYR A CA 1
ATOM 586 C C . TYR A 1 70 ? 8.361 -7.225 1.905 1.00 96.88 70 TYR A C 1
ATOM 588 O O . TYR A 1 70 ? 8.421 -8.405 2.275 1.00 96.88 70 TYR A O 1
ATOM 596 N N . PRO A 1 71 ? 7.981 -6.866 0.662 1.00 96.25 71 PRO A N 1
ATOM 597 C CA . PRO A 1 71 ? 7.295 -7.774 -0.259 1.00 96.25 71 PRO A CA 1
ATOM 598 C C . PRO A 1 71 ? 8.231 -8.722 -1.011 1.00 96.25 71 PRO A C 1
ATOM 600 O O . PRO A 1 71 ? 7.754 -9.585 -1.741 1.00 96.25 71 PRO A O 1
ATOM 603 N N . MET A 1 72 ? 9.547 -8.568 -0.854 1.00 95.12 72 MET A N 1
ATOM 604 C CA . MET A 1 72 ? 10.535 -9.415 -1.514 1.00 95.12 72 MET A CA 1
ATOM 605 C C . MET A 1 72 ? 11.183 -10.372 -0.516 1.00 95.12 72 MET A C 1
ATOM 607 O O . MET A 1 72 ? 11.367 -10.049 0.662 1.00 95.12 72 MET A O 1
ATOM 611 N N . GLU A 1 73 ? 11.608 -11.525 -1.006 1.00 96.50 73 GLU A N 1
ATOM 612 C CA . GLU A 1 73 ? 12.442 -12.467 -0.273 1.00 96.50 73 GLU A CA 1
ATOM 613 C C . GLU A 1 73 ? 13.559 -13.016 -1.159 1.00 96.50 73 GLU A C 1
ATOM 615 O O . GLU A 1 73 ? 13.490 -12.971 -2.387 1.00 96.50 73 GLU A O 1
ATOM 620 N N . LEU A 1 74 ? 14.630 -13.492 -0.525 1.00 96.50 74 LEU A N 1
ATOM 621 C CA . LEU A 1 74 ? 15.743 -14.108 -1.232 1.00 96.50 74 LEU A CA 1
ATOM 622 C C . LEU A 1 74 ? 15.475 -15.609 -1.369 1.00 96.50 74 LEU A C 1
ATOM 624 O O . LEU A 1 74 ? 15.624 -16.361 -0.403 1.00 96.50 74 LEU A O 1
ATOM 628 N N . VAL A 1 75 ? 15.126 -16.043 -2.576 1.00 96.06 75 VAL A N 1
ATOM 629 C CA . VAL A 1 75 ? 14.935 -17.454 -2.919 1.00 96.06 75 VAL A CA 1
ATOM 630 C C . VAL A 1 75 ? 16.181 -17.934 -3.658 1.00 96.06 75 VAL A C 1
ATOM 632 O O . VAL A 1 75 ? 16.448 -17.584 -4.809 1.00 96.06 75 VAL A O 1
ATOM 635 N N . GLY A 1 76 ? 17.024 -18.697 -2.958 1.00 94.44 76 GLY A N 1
ATOM 636 C CA . GLY A 1 76 ? 18.343 -19.076 -3.467 1.00 94.44 76 GLY A CA 1
ATOM 637 C C . GLY A 1 76 ? 19.241 -17.850 -3.665 1.00 94.44 76 GLY A C 1
ATOM 638 O O . GLY A 1 76 ? 19.741 -17.294 -2.693 1.00 94.44 76 GLY A O 1
ATOM 639 N N . ASN A 1 77 ? 19.440 -17.437 -4.922 1.00 94.44 77 ASN A N 1
ATOM 640 C CA . ASN A 1 77 ? 20.243 -16.264 -5.304 1.00 94.44 77 ASN A CA 1
ATOM 641 C C . ASN A 1 77 ? 19.421 -15.181 -6.028 1.00 94.44 77 ASN A C 1
ATOM 643 O O . ASN A 1 77 ? 19.999 -14.257 -6.607 1.00 94.44 77 ASN A O 1
ATOM 647 N N . THR A 1 78 ? 18.093 -15.298 -6.034 1.00 95.06 78 THR A N 1
ATOM 648 C CA . THR A 1 78 ? 17.193 -14.391 -6.749 1.00 95.06 78 THR A CA 1
ATOM 649 C C . THR A 1 78 ? 16.242 -13.732 -5.761 1.00 95.06 78 THR A C 1
ATOM 651 O O . THR A 1 78 ? 15.724 -14.378 -4.855 1.00 95.06 78 THR A O 1
ATOM 654 N N . TRP A 1 79 ? 16.044 -12.424 -5.916 1.00 93.06 79 TRP A N 1
ATOM 655 C CA . TRP A 1 79 ? 15.003 -11.708 -5.191 1.00 93.06 79 TRP A CA 1
ATOM 656 C C . TRP A 1 79 ? 13.669 -11.951 -5.886 1.00 93.06 79 TRP A C 1
ATOM 658 O O . TRP A 1 79 ? 13.507 -11.579 -7.050 1.00 93.06 79 TRP A O 1
ATOM 668 N N . GLU A 1 80 ? 12.736 -12.566 -5.174 1.00 95.00 80 GLU A N 1
ATOM 669 C CA . GLU A 1 80 ? 11.403 -12.900 -5.669 1.00 95.00 80 GLU A CA 1
ATOM 670 C C . GLU A 1 80 ? 10.342 -12.179 -4.837 1.00 95.00 80 GLU A C 1
ATOM 672 O O . GLU A 1 80 ? 10.575 -11.841 -3.674 1.00 95.00 80 GLU A O 1
ATOM 677 N N . PHE A 1 81 ? 9.186 -11.916 -5.446 1.00 94.38 81 PHE A N 1
ATOM 678 C CA . PHE A 1 81 ? 8.024 -11.426 -4.712 1.00 94.38 81 PHE A CA 1
ATOM 679 C C . PHE A 1 81 ? 7.442 -12.560 -3.876 1.00 94.38 81 PHE A C 1
ATOM 681 O O . PHE A 1 81 ? 7.191 -13.649 -4.391 1.00 94.38 81 PHE A O 1
ATOM 688 N N . LYS A 1 82 ? 7.189 -12.274 -2.602 1.00 96.19 82 LYS A N 1
ATOM 689 C CA . LYS A 1 82 ? 6.477 -13.181 -1.707 1.00 96.19 82 LYS A CA 1
ATOM 690 C C . LYS A 1 82 ? 5.028 -13.358 -2.155 1.00 96.19 82 LYS A C 1
ATOM 692 O O . LYS A 1 82 ? 4.415 -12.433 -2.689 1.00 96.19 82 LYS A O 1
ATOM 697 N N . ASP A 1 83 ? 4.453 -14.510 -1.824 1.00 95.81 83 ASP A N 1
ATOM 698 C CA . ASP A 1 83 ? 3.017 -14.769 -1.973 1.00 95.81 83 ASP A CA 1
ATOM 699 C C . ASP A 1 83 ? 2.224 -14.129 -0.817 1.00 95.81 83 ASP A C 1
ATOM 701 O O . ASP A 1 83 ? 1.776 -14.794 0.119 1.00 95.81 83 ASP A O 1
ATOM 705 N N . ILE A 1 84 ? 2.124 -12.797 -0.841 1.00 96.06 84 ILE A N 1
ATOM 706 C CA . ILE A 1 84 ? 1.388 -11.989 0.139 1.00 96.06 84 ILE A CA 1
ATOM 707 C C . ILE A 1 84 ? 0.418 -11.037 -0.561 1.00 96.06 84 ILE A C 1
ATOM 709 O O . ILE A 1 84 ? 0.645 -10.600 -1.687 1.00 96.06 84 ILE A O 1
ATOM 713 N N . ASN A 1 85 ? -0.665 -10.675 0.129 1.00 97.00 85 ASN A N 1
ATOM 714 C CA . ASN A 1 85 ? -1.647 -9.730 -0.394 1.00 97.00 85 ASN A CA 1
ATOM 715 C C . ASN A 1 85 ? -1.337 -8.298 0.058 1.00 97.00 85 ASN A C 1
ATOM 717 O O . ASN A 1 85 ? -0.972 -8.091 1.217 1.00 97.00 85 ASN A O 1
ATOM 721 N N . PRO A 1 86 ? -1.543 -7.295 -0.808 1.00 97.25 86 PRO A N 1
ATOM 722 C CA . PRO A 1 86 ? -1.442 -5.909 -0.394 1.00 97.25 86 PRO A CA 1
ATOM 723 C C . PRO A 1 86 ? -2.587 -5.540 0.553 1.00 97.25 86 PRO A C 1
ATOM 725 O O . PRO A 1 86 ? -3.736 -5.940 0.361 1.00 97.25 86 PRO A O 1
ATOM 728 N N . ILE A 1 87 ? -2.285 -4.704 1.543 1.00 97.00 87 ILE A N 1
ATOM 729 C CA . ILE A 1 87 ? -3.283 -4.141 2.465 1.00 97.00 87 ILE A CA 1
ATOM 730 C C . ILE A 1 87 ? -4.099 -3.017 1.814 1.00 97.00 87 ILE A C 1
ATOM 732 O O . ILE A 1 87 ? -5.174 -2.659 2.292 1.00 97.00 87 ILE A O 1
ATOM 736 N N . TYR A 1 88 ? -3.580 -2.437 0.728 1.00 97.31 88 TYR A N 1
ATOM 737 C CA . TYR A 1 88 ? -4.246 -1.404 -0.054 1.00 97.31 88 TYR A CA 1
ATOM 738 C C . TYR A 1 88 ? -3.739 -1.420 -1.497 1.00 97.31 88 TYR A C 1
ATOM 740 O O . TYR A 1 88 ? -2.543 -1.578 -1.734 1.00 97.31 88 TYR A O 1
ATOM 748 N N . ALA A 1 89 ? -4.636 -1.210 -2.457 1.00 97.38 89 ALA A N 1
ATOM 749 C CA . ALA A 1 89 ? -4.309 -1.138 -3.875 1.00 97.38 89 ALA A CA 1
ATOM 750 C C . ALA A 1 89 ? -5.120 -0.024 -4.537 1.00 97.38 89 ALA A C 1
ATOM 752 O O . ALA A 1 89 ? -6.323 0.105 -4.295 1.00 97.38 89 ALA A O 1
ATOM 753 N N . ALA A 1 90 ? -4.468 0.776 -5.375 1.00 97.88 90 ALA A N 1
ATOM 754 C CA . ALA A 1 90 ? -5.126 1.818 -6.151 1.00 97.88 90 ALA A CA 1
ATOM 755 C C . ALA A 1 90 ? -4.291 2.184 -7.386 1.00 97.88 90 ALA A C 1
ATOM 757 O O . ALA A 1 90 ? -3.314 1.526 -7.742 1.00 97.88 90 ALA A O 1
ATOM 758 N N . SER A 1 91 ? -4.702 3.229 -8.095 1.00 96.75 91 SER A N 1
ATOM 759 C CA . SER A 1 91 ? -3.949 3.790 -9.214 1.00 96.75 91 SER A CA 1
ATOM 760 C C . SER A 1 91 ? -3.963 5.304 -9.140 1.00 96.75 91 SER A C 1
ATOM 762 O O . SER A 1 91 ? -4.936 5.905 -8.681 1.00 96.75 91 SER A O 1
ATOM 764 N N . THR A 1 92 ? -2.881 5.917 -9.600 1.00 97.25 92 THR A N 1
ATOM 765 C CA . THR A 1 92 ? -2.797 7.368 -9.753 1.00 97.25 92 THR A CA 1
ATOM 766 C C . THR A 1 92 ? -3.711 7.877 -10.874 1.00 97.25 92 THR A C 1
ATOM 768 O O . THR A 1 92 ? -4.283 7.106 -11.651 1.00 97.25 92 THR A O 1
ATOM 771 N N . ASP A 1 93 ? -3.878 9.193 -10.956 1.00 97.00 93 ASP A N 1
ATOM 772 C CA . ASP A 1 93 ? -4.501 9.865 -12.091 1.00 97.00 93 ASP A CA 1
ATOM 773 C C . ASP A 1 93 ? -3.586 9.846 -13.336 1.00 97.00 93 ASP A C 1
ATOM 775 O O . ASP A 1 93 ? -2.453 9.360 -13.318 1.00 97.00 93 ASP A O 1
ATOM 779 N N . MET A 1 94 ? -4.051 10.428 -14.444 1.00 96.31 94 MET A N 1
ATOM 780 C CA . MET A 1 94 ? -3.258 10.538 -15.678 1.00 96.31 94 MET A CA 1
ATOM 781 C C . MET A 1 94 ? -1.966 11.363 -15.527 1.00 96.31 94 MET A C 1
ATOM 783 O O . MET A 1 94 ? -1.101 11.312 -16.401 1.00 96.31 94 MET A O 1
ATOM 787 N N . ASN A 1 95 ? -1.825 12.138 -14.451 1.00 95.81 95 ASN A N 1
ATOM 788 C CA . ASN A 1 95 ? -0.638 12.934 -14.158 1.00 95.81 95 ASN A CA 1
ATOM 789 C C . ASN A 1 95 ? 0.337 12.214 -13.219 1.00 95.81 95 ASN A C 1
ATOM 791 O O . ASN A 1 95 ? 1.293 12.853 -12.779 1.00 95.81 95 ASN A O 1
ATOM 795 N N . GLY A 1 96 ? 0.097 10.937 -12.901 1.00 95.31 96 GLY A N 1
ATOM 796 C CA . GLY A 1 96 ? 0.938 10.168 -11.990 1.00 95.31 96 GLY A CA 1
ATOM 797 C C . GLY A 1 96 ? 0.747 10.532 -10.520 1.00 95.31 96 GLY A C 1
ATOM 798 O O . GLY A 1 96 ? 1.621 10.214 -9.714 1.00 95.31 96 GLY A O 1
ATOM 799 N N . ARG A 1 97 ? -0.368 11.184 -10.160 1.00 97.38 97 ARG A N 1
ATOM 800 C CA . ARG A 1 97 ? -0.649 11.643 -8.795 1.00 97.38 97 ARG A CA 1
ATOM 801 C C . ARG A 1 97 ? -1.818 10.910 -8.155 1.00 97.38 97 ARG A C 1
ATOM 803 O O . ARG A 1 97 ? -2.814 10.607 -8.804 1.00 97.38 97 ARG A O 1
ATOM 810 N N . PHE A 1 98 ? -1.726 10.665 -6.858 1.00 97.31 98 PHE A N 1
ATOM 811 C CA . PHE A 1 98 ? -2.816 10.147 -6.041 1.00 97.31 98 PHE A CA 1
ATOM 812 C C . PHE A 1 98 ? -2.910 10.954 -4.752 1.00 97.31 98 PHE A C 1
ATOM 814 O O . PHE A 1 98 ? -1.906 11.196 -4.086 1.00 97.31 98 PHE A O 1
ATOM 821 N N . PHE A 1 99 ? -4.125 11.367 -4.404 1.00 96.88 99 PHE A N 1
ATOM 822 C CA . PHE A 1 99 ? -4.412 12.101 -3.182 1.00 96.88 99 PHE A CA 1
ATOM 823 C C . PHE A 1 99 ? -5.756 11.633 -2.635 1.00 96.88 99 PHE A C 1
ATOM 825 O O . PHE A 1 99 ? -6.803 11.928 -3.213 1.00 96.88 99 PHE A O 1
ATOM 832 N N . SER A 1 100 ? -5.736 10.887 -1.533 1.00 96.44 100 SER A N 1
ATOM 833 C CA . SER A 1 100 ? -6.964 10.431 -0.880 1.00 96.44 100 SER A CA 1
ATOM 834 C C . SER A 1 100 ? -6.749 10.174 0.604 1.00 96.44 100 SER A C 1
ATOM 836 O O . SER A 1 100 ? -5.642 9.874 1.051 1.00 96.44 100 SER A O 1
ATOM 838 N N . LYS A 1 101 ? -7.839 10.240 1.373 1.00 95.31 101 LYS A N 1
ATOM 839 C CA . LYS A 1 101 ? -7.887 9.610 2.694 1.00 95.31 101 LYS A CA 1
ATOM 840 C C . LYS A 1 101 ? -8.051 8.104 2.503 1.00 95.31 101 LYS A C 1
ATOM 842 O O . LYS A 1 101 ? -8.890 7.674 1.710 1.00 95.31 101 LYS A O 1
ATOM 847 N N . VAL A 1 102 ? -7.245 7.326 3.211 1.00 94.56 102 VAL A N 1
ATOM 848 C CA . VAL A 1 102 ? -7.254 5.862 3.189 1.00 94.56 102 VAL A CA 1
ATOM 849 C C . VAL A 1 102 ? -7.407 5.339 4.611 1.00 94.56 102 VAL A C 1
ATOM 851 O O . VAL A 1 102 ? -6.903 5.943 5.556 1.00 94.56 102 VAL A O 1
ATOM 854 N N . SER A 1 103 ? -8.128 4.232 4.765 1.00 94.38 103 SER A N 1
ATOM 855 C CA . SER A 1 103 ? -8.260 3.537 6.042 1.00 94.38 103 SER A CA 1
ATOM 856 C C . SER A 1 103 ? -7.252 2.396 6.057 1.00 94.38 103 SER A C 1
ATOM 858 O O . SER A 1 103 ? -7.332 1.501 5.218 1.00 94.38 103 SER A O 1
ATOM 860 N N . LEU A 1 104 ? -6.269 2.471 6.950 1.00 95.00 104 LEU A N 1
ATOM 861 C CA . LEU A 1 104 ? -5.192 1.490 7.068 1.00 95.00 104 LEU A CA 1
ATOM 862 C C . LEU A 1 104 ? -5.208 0.866 8.466 1.00 95.00 104 LEU A C 1
ATOM 864 O O . LEU A 1 104 ? -5.641 1.525 9.412 1.00 95.00 104 LEU A O 1
ATOM 868 N N . PRO A 1 105 ? -4.728 -0.375 8.634 1.00 94.44 105 PRO A N 1
ATOM 869 C CA . PRO A 1 105 ? -4.623 -0.982 9.954 1.00 94.44 105 PRO A CA 1
ATOM 870 C C . PRO A 1 105 ? -3.843 -0.110 10.953 1.00 94.44 105 PRO A C 1
ATOM 872 O O . PRO A 1 105 ? -2.758 0.393 10.655 1.00 94.44 105 PRO A O 1
ATOM 875 N N . ALA A 1 106 ? -4.391 0.069 12.157 1.00 92.06 106 ALA A N 1
ATOM 876 C CA . ALA A 1 106 ? -3.840 0.984 13.162 1.00 92.06 106 ALA A CA 1
ATOM 877 C C . ALA A 1 106 ? -2.483 0.529 13.736 1.00 92.06 106 ALA A C 1
ATOM 879 O O . ALA A 1 106 ? -1.726 1.352 14.245 1.00 92.06 106 ALA A O 1
ATOM 880 N N . TYR A 1 107 ? -2.143 -0.761 13.623 1.00 91.25 107 TYR A N 1
ATOM 881 C CA . TYR A 1 107 ? -0.861 -1.303 14.092 1.00 91.25 107 TYR A CA 1
ATOM 882 C C . TYR A 1 107 ? 0.343 -0.880 13.230 1.00 91.25 107 TYR A C 1
ATOM 884 O O . TYR A 1 107 ? 1.492 -1.109 13.619 1.00 91.25 107 TYR A O 1
ATOM 892 N N . LEU A 1 108 ? 0.104 -0.293 12.053 1.00 93.31 108 LEU A N 1
ATOM 893 C CA . LEU A 1 108 ? 1.148 0.001 11.077 1.00 93.31 108 LEU A CA 1
ATOM 894 C C . LEU A 1 108 ? 1.995 1.206 11.485 1.00 93.31 108 LEU A C 1
ATOM 896 O O . LEU A 1 108 ? 1.523 2.345 11.545 1.00 93.31 108 LEU A O 1
ATOM 900 N N . LYS A 1 109 ? 3.292 0.948 11.671 1.00 91.88 109 LYS A N 1
ATOM 901 C CA . LYS A 1 109 ? 4.323 1.983 11.860 1.00 91.88 109 LYS A CA 1
ATOM 902 C C . LYS A 1 109 ? 4.905 2.484 10.540 1.00 91.88 109 LYS A C 1
ATOM 904 O O . LYS A 1 109 ? 5.345 3.622 10.457 1.00 91.88 109 LYS A O 1
ATOM 909 N N . LYS A 1 110 ? 4.888 1.626 9.524 1.00 95.00 110 LYS A N 1
ATOM 910 C CA . LYS A 1 110 ? 5.388 1.874 8.175 1.00 95.00 110 LYS A CA 1
ATOM 911 C C . LYS A 1 110 ? 4.653 0.989 7.178 1.00 95.00 110 LYS A C 1
ATOM 913 O O . LYS A 1 110 ? 4.002 0.027 7.589 1.00 95.00 110 LYS A O 1
ATOM 918 N N . VAL A 1 111 ? 4.770 1.313 5.899 1.00 96.62 111 VAL A N 1
ATOM 919 C CA . VAL A 1 111 ? 4.257 0.511 4.781 1.00 96.62 111 VAL A CA 1
ATOM 920 C C . VAL A 1 111 ? 5.266 0.497 3.639 1.00 96.62 111 VAL A C 1
ATOM 922 O O . VAL A 1 111 ? 6.083 1.407 3.510 1.00 96.62 111 VAL A O 1
ATOM 925 N N . TRP A 1 112 ? 5.190 -0.518 2.790 1.00 97.94 112 TRP A N 1
ATOM 926 C CA . TRP A 1 112 ? 5.996 -0.627 1.581 1.00 97.94 112 TRP A CA 1
ATOM 927 C C . TRP A 1 112 ? 5.152 -0.287 0.362 1.00 97.94 112 TRP A C 1
ATOM 929 O O . TRP A 1 112 ? 4.196 -0.996 0.051 1.00 97.94 112 TRP A O 1
ATOM 939 N N . LEU A 1 113 ? 5.508 0.799 -0.320 1.00 97.50 113 LEU A N 1
ATOM 940 C CA . LEU A 1 113 ? 4.930 1.193 -1.596 1.00 97.50 113 LEU A CA 1
ATOM 941 C C . LEU A 1 113 ? 5.585 0.397 -2.721 1.00 97.50 113 LEU A C 1
ATOM 943 O O . LEU A 1 113 ? 6.800 0.461 -2.917 1.00 97.50 113 LEU A O 1
ATOM 947 N N . VAL A 1 114 ? 4.762 -0.311 -3.483 1.00 97.44 114 VAL A N 1
ATOM 948 C CA . VAL A 1 114 ? 5.176 -1.115 -4.632 1.00 97.44 114 VAL A CA 1
ATOM 949 C C . VAL A 1 114 ? 4.444 -0.630 -5.867 1.00 97.44 114 VAL A C 1
ATOM 951 O O . VAL A 1 114 ? 3.240 -0.379 -5.836 1.00 97.44 114 VAL A O 1
ATOM 954 N N . THR A 1 115 ? 5.169 -0.541 -6.972 1.00 95.75 115 THR A N 1
ATOM 955 C CA . THR A 1 115 ? 4.605 -0.389 -8.310 1.00 95.75 115 THR A CA 1
ATOM 956 C C . THR A 1 115 ? 5.350 -1.282 -9.296 1.00 95.75 115 THR A C 1
ATOM 958 O O . THR A 1 115 ? 6.553 -1.503 -9.144 1.00 95.75 115 THR A O 1
ATOM 961 N N . ASP A 1 116 ? 4.635 -1.748 -10.320 1.00 92.19 116 ASP A N 1
ATOM 962 C CA . ASP A 1 116 ? 5.196 -2.489 -11.457 1.00 92.19 116 ASP A CA 1
ATOM 963 C C . ASP A 1 116 ? 5.782 -1.546 -12.525 1.00 92.19 116 ASP A C 1
ATOM 965 O O . ASP A 1 116 ? 6.273 -1.977 -13.572 1.00 92.19 116 ASP A O 1
ATOM 969 N N . ASN A 1 117 ? 5.709 -0.231 -12.298 1.00 91.56 117 ASN A N 1
ATOM 970 C CA . ASN A 1 117 ? 6.243 0.756 -13.218 1.00 91.56 117 ASN A CA 1
ATOM 971 C C . ASN A 1 117 ? 7.776 0.802 -13.150 1.00 91.56 117 ASN A C 1
ATOM 973 O O . ASN A 1 117 ? 8.359 1.378 -12.236 1.00 91.56 117 ASN A O 1
ATOM 977 N N . VAL A 1 118 ? 8.420 0.251 -14.181 1.00 90.00 118 VAL A N 1
ATOM 978 C CA . VAL A 1 118 ? 9.885 0.127 -14.306 1.00 90.00 118 VAL A CA 1
ATOM 979 C C . VAL A 1 118 ? 10.653 1.455 -14.332 1.00 90.00 118 VAL A C 1
ATOM 981 O O . VAL A 1 118 ? 11.878 1.451 -14.236 1.00 90.00 118 VAL A O 1
ATOM 984 N N . LEU A 1 119 ? 9.965 2.588 -14.499 1.00 90.62 119 LEU A N 1
ATOM 985 C CA . LEU A 1 119 ? 10.583 3.918 -14.500 1.00 90.62 119 LEU A CA 1
ATOM 986 C C . LEU A 1 119 ? 10.704 4.524 -13.096 1.00 90.62 119 LEU A C 1
ATOM 988 O O . LEU A 1 119 ? 11.314 5.583 -12.944 1.00 90.62 119 LEU A O 1
ATOM 992 N N . VAL A 1 120 ? 10.127 3.877 -12.083 1.00 89.81 120 VAL A N 1
ATOM 993 C CA . VAL A 1 120 ? 10.069 4.372 -10.708 1.00 89.81 120 VAL A CA 1
ATOM 994 C C . VAL A 1 120 ? 10.795 3.401 -9.780 1.00 89.81 120 VAL A C 1
ATOM 996 O O . VAL A 1 120 ? 10.729 2.186 -9.945 1.00 89.81 120 VAL A O 1
ATOM 999 N N . VAL A 1 121 ? 11.484 3.939 -8.774 1.00 91.00 121 VAL A N 1
ATOM 1000 C CA . VAL A 1 121 ? 12.080 3.128 -7.707 1.00 91.00 121 VAL A CA 1
ATOM 1001 C C . VAL A 1 121 ? 10.978 2.405 -6.927 1.00 91.00 121 VAL A C 1
ATOM 1003 O O . VAL A 1 121 ? 10.026 3.028 -6.461 1.00 91.00 121 VAL A O 1
ATOM 1006 N N . SER A 1 122 ? 11.119 1.090 -6.783 1.00 93.94 122 SER A N 1
ATOM 1007 C CA . SER A 1 122 ? 10.168 0.196 -6.117 1.00 93.94 122 SER A CA 1
ATOM 1008 C C . SER A 1 122 ? 10.922 -1.047 -5.613 1.00 93.94 122 SER A C 1
ATOM 1010 O O . SER A 1 122 ? 11.784 -1.539 -6.348 1.00 93.94 122 SER A O 1
ATOM 1012 N N . PRO A 1 123 ? 10.640 -1.576 -4.404 1.00 96.00 123 PRO A N 1
ATOM 1013 C CA . PRO A 1 123 ? 9.740 -1.039 -3.376 1.00 96.00 123 PRO A CA 1
ATOM 1014 C C . PRO A 1 123 ? 10.345 0.148 -2.599 1.00 96.00 123 PRO A C 1
ATOM 1016 O O . PRO A 1 123 ? 11.565 0.265 -2.477 1.00 96.00 123 PRO A O 1
ATOM 1019 N N . VAL A 1 124 ? 9.493 1.006 -2.029 1.00 95.94 124 VAL A N 1
ATOM 1020 C CA . VAL A 1 124 ? 9.885 2.163 -1.196 1.00 95.94 124 VAL A CA 1
ATOM 1021 C C . VAL A 1 124 ? 9.219 2.077 0.175 1.00 95.94 124 VAL A C 1
ATOM 1023 O O . VAL A 1 124 ? 8.018 1.846 0.267 1.00 95.94 124 VAL A O 1
ATOM 1026 N N . GLU A 1 125 ? 9.985 2.279 1.245 1.00 96.38 125 GLU A N 1
ATOM 1027 C CA . GLU A 1 125 ? 9.452 2.361 2.608 1.00 96.38 125 GLU A CA 1
ATOM 1028 C C . GLU A 1 125 ? 8.837 3.744 2.861 1.00 96.38 125 GLU A C 1
ATOM 1030 O O . GLU A 1 125 ? 9.467 4.768 2.591 1.00 96.38 125 GLU A O 1
ATOM 1035 N N . LEU A 1 126 ? 7.611 3.773 3.379 1.00 93.88 126 LEU A N 1
ATOM 1036 C CA . LEU A 1 126 ? 6.915 4.985 3.798 1.00 93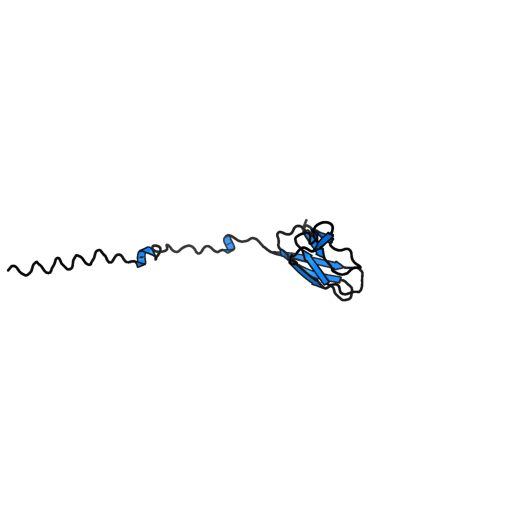.88 126 LEU A CA 1
ATOM 1037 C C . LEU A 1 126 ? 6.621 4.912 5.296 1.00 93.88 126 LEU A C 1
ATOM 1039 O O . LEU A 1 126 ? 6.019 3.948 5.778 1.00 93.88 126 LEU A O 1
ATOM 1043 N N . GLU A 1 127 ? 6.999 5.959 6.018 1.00 91.88 127 GLU A N 1
ATOM 1044 C CA . GLU A 1 127 ? 6.654 6.147 7.424 1.00 91.88 127 GLU A CA 1
ATOM 1045 C C . GLU A 1 127 ? 5.411 7.029 7.551 1.00 91.88 127 GLU A C 1
ATOM 1047 O O . GLU A 1 127 ? 5.147 7.905 6.722 1.00 91.88 127 GLU A O 1
ATOM 1052 N N . PHE A 1 128 ? 4.629 6.796 8.601 1.00 87.69 128 PHE A N 1
ATOM 1053 C CA . PHE A 1 128 ? 3.518 7.682 8.922 1.00 87.69 128 PHE A CA 1
ATOM 1054 C C . PHE A 1 128 ? 4.048 8.906 9.658 1.00 87.69 128 PHE A C 1
ATOM 1056 O O . PHE A 1 128 ? 4.803 8.769 10.617 1.00 87.69 128 PHE A O 1
ATOM 1063 N N . LEU A 1 129 ? 3.623 10.092 9.226 1.00 81.25 129 LEU A N 1
ATOM 1064 C CA . LEU A 1 129 ? 3.882 11.325 9.961 1.00 81.25 129 LEU A CA 1
ATOM 1065 C C . LEU A 1 129 ? 3.233 11.210 11.348 1.00 81.25 129 LEU A C 1
ATOM 1067 O O . LEU A 1 129 ? 2.077 10.789 11.448 1.00 81.25 129 LEU A O 1
ATOM 1071 N N . SER A 1 130 ? 3.985 11.528 12.403 1.00 68.44 130 SER A N 1
ATOM 1072 C CA . SER A 1 130 ? 3.428 11.643 13.747 1.00 68.44 130 SER A CA 1
ATOM 1073 C C . SER A 1 130 ? 2.573 12.905 13.839 1.00 68.44 130 SER A C 1
ATOM 1075 O O . SER A 1 130 ? 2.936 13.959 13.316 1.00 68.44 130 SER A O 1
ATOM 1077 N N . ASP A 1 131 ? 1.419 12.780 14.491 1.00 63.53 131 ASP A N 1
ATOM 1078 C CA . ASP A 1 131 ? 0.627 13.922 14.935 1.00 63.53 131 ASP A CA 1
ATOM 1079 C C . ASP A 1 131 ? 1.313 14.493 16.197 1.00 63.53 131 ASP A C 1
ATOM 1081 O O . ASP A 1 131 ? 0.897 14.180 17.312 1.00 63.53 131 ASP A O 1
ATOM 1085 N N . ASP A 1 132 ? 2.433 15.211 16.038 1.00 50.34 132 ASP A N 1
ATOM 1086 C CA . ASP A 1 132 ? 3.110 15.919 17.146 1.00 50.34 132 ASP A CA 1
ATOM 1087 C C . ASP A 1 132 ? 2.277 17.107 17.671 1.00 50.34 132 ASP A C 1
ATOM 1089 O O . ASP A 1 132 ? 1.702 17.860 16.843 1.00 50.34 132 ASP A O 1
#

Secondary structure (DSSP, 8-state):
--SSSSSSSSSSTTSSS---THHHHS-S---------GGGT----SEEEEEEEEE-SSSS--EEEEESS--EEEETTEEEE-S---SEEEE--TTSEEEEEEEEETT-SEEEEE---TTS--SEEEEPPP--

pLDDT: mean 81.61, std 18.87, range [45.19, 97.94]